Protein AF-A0A661VRA3-F1 (afdb_monomer)

Mean predicted aligned error: 10.15 Å

Secondary structure (DSSP, 8-state):
--STT-HHHHHHHHHHHHHH-HHHHHHHHHHHHHHHHHHHHHH-----SS-HHHHHHHHHHT--

Solvent-accessible surface area (backbone atoms only — not comparable to full-atom values): 3876 Å² total; per-residue (Å²): 139,89,79,86,74,60,65,65,58,53,54,49,31,53,55,37,26,76,75,65,36,62,70,58,13,53,53,53,48,51,56,52,51,50,53,50,53,51,49,32,68,75,65,73,49,77,86,58,96,55,61,56,71,62,52,50,53,54,53,60,65,71,73,112

pLDDT: mean 70.97, std 14.95, range [33.72, 89.81]

Structure (mmCIF, N/CA/C/O backbone):
data_AF-A0A661VRA3-F1
#
_entry.id   AF-A0A661VRA3-F1
#
loop_
_atom_site.group_PDB
_atom_site.id
_atom_site.type_symbol
_atom_site.label_atom_id
_atom_site.label_alt_id
_atom_site.label_comp_id
_atom_site.label_asym_id
_atom_site.label_entity_id
_atom_site.label_seq_id
_atom_site.pdbx_PDB_ins_code
_atom_site.Cartn_x
_atom_site.Cartn_y
_atom_site.Cartn_z
_atom_site.occupancy
_atom_site.B_iso_or_equiv
_atom_site.auth_seq_id
_atom_site.auth_comp_id
_atom_site.auth_asym_id
_atom_site.auth_atom_id
_atom_site.pdbx_PDB_model_num
ATOM 1 N N . MET A 1 1 ? 4.729 -17.101 -10.564 1.00 33.72 1 MET A N 1
ATOM 2 C CA . MET A 1 1 ? 3.691 -16.999 -9.508 1.00 33.72 1 MET A CA 1
ATOM 3 C C . MET A 1 1 ? 4.166 -16.046 -8.390 1.00 33.72 1 MET A C 1
ATOM 5 O O . MET A 1 1 ? 4.336 -16.461 -7.259 1.00 33.72 1 MET A O 1
ATOM 9 N N . ALA A 1 2 ? 4.443 -14.767 -8.693 1.00 37.16 2 ALA A N 1
ATOM 10 C CA . ALA A 1 2 ? 5.213 -13.869 -7.802 1.00 37.16 2 ALA A CA 1
ATOM 11 C C . ALA A 1 2 ? 4.375 -12.835 -7.016 1.00 37.16 2 ALA A C 1
ATOM 13 O O . ALA A 1 2 ? 4.914 -12.060 -6.235 1.00 37.16 2 ALA A O 1
ATOM 14 N N . VAL A 1 3 ? 3.054 -12.801 -7.221 1.00 45.91 3 VAL A N 1
ATOM 15 C CA . VAL A 1 3 ? 2.186 -11.709 -6.727 1.00 45.91 3 VAL A CA 1
ATOM 16 C C . VAL A 1 3 ? 1.379 -12.108 -5.480 1.00 45.91 3 VAL A C 1
ATOM 18 O O . VAL A 1 3 ? 0.777 -11.260 -4.830 1.00 45.91 3 VAL A O 1
ATOM 21 N N . ARG A 1 4 ? 1.350 -13.396 -5.109 1.00 46.38 4 ARG A N 1
ATOM 22 C CA . ARG A 1 4 ? 0.294 -13.922 -4.223 1.00 46.38 4 ARG A CA 1
ATOM 23 C C . ARG A 1 4 ? 0.531 -13.759 -2.714 1.00 46.38 4 ARG A C 1
ATOM 25 O O . ARG A 1 4 ? -0.437 -13.884 -1.982 1.00 46.38 4 ARG A O 1
ATOM 32 N N . HIS A 1 5 ? 1.731 -13.427 -2.227 1.00 50.81 5 HIS A N 1
ATOM 33 C CA . HIS A 1 5 ? 1.967 -13.298 -0.776 1.00 50.81 5 HIS A CA 1
ATOM 34 C C . HIS A 1 5 ? 3.058 -12.277 -0.412 1.00 50.81 5 HIS A C 1
ATOM 36 O O . HIS A 1 5 ? 4.031 -12.584 0.272 1.00 50.81 5 HIS A O 1
ATOM 42 N N . ASP A 1 6 ? 2.908 -11.018 -0.827 1.00 64.25 6 ASP A N 1
ATOM 43 C CA . ASP A 1 6 ? 3.754 -9.959 -0.267 1.00 64.25 6 ASP A CA 1
AT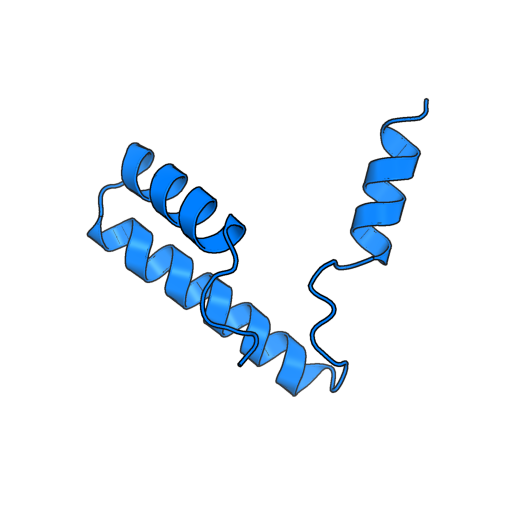OM 44 C C . ASP A 1 6 ? 3.262 -9.635 1.158 1.00 64.25 6 ASP A C 1
ATOM 46 O O . ASP A 1 6 ? 2.275 -8.916 1.353 1.00 64.25 6 ASP A O 1
ATOM 50 N N . GLY A 1 7 ? 3.928 -10.183 2.182 1.00 67.81 7 GLY A N 1
ATOM 51 C CA . GLY A 1 7 ? 3.570 -9.986 3.597 1.00 67.81 7 GLY A CA 1
ATOM 52 C C . GLY A 1 7 ? 3.442 -8.508 4.007 1.00 67.81 7 GLY A C 1
ATOM 53 O O . GLY A 1 7 ? 2.732 -8.174 4.956 1.00 67.81 7 GLY A O 1
ATOM 54 N N . ARG A 1 8 ? 4.035 -7.584 3.236 1.00 72.62 8 ARG A N 1
ATOM 55 C CA . ARG A 1 8 ? 3.881 -6.134 3.429 1.00 72.62 8 ARG A CA 1
ATOM 56 C C . ARG A 1 8 ? 2.480 -5.622 3.124 1.00 72.62 8 ARG A C 1
ATOM 58 O O . ARG A 1 8 ? 2.036 -4.680 3.783 1.00 72.62 8 ARG A O 1
ATOM 65 N N . MET A 1 9 ? 1.800 -6.174 2.119 1.00 73.19 9 MET A N 1
ATOM 66 C CA . MET A 1 9 ? 0.425 -5.772 1.805 1.00 73.19 9 MET A CA 1
ATOM 67 C C . MET A 1 9 ? -0.514 -6.201 2.926 1.00 73.19 9 MET A C 1
ATOM 69 O O . MET A 1 9 ? -1.347 -5.401 3.347 1.00 73.19 9 MET A O 1
ATOM 73 N N . ARG A 1 10 ? -0.294 -7.394 3.489 1.00 77.56 10 ARG A N 1
ATOM 74 C CA . ARG A 1 10 ? -1.030 -7.879 4.659 1.00 77.56 10 ARG A CA 1
ATOM 75 C C . ARG A 1 10 ? -0.777 -7.018 5.900 1.00 77.56 10 ARG A C 1
ATOM 77 O O . ARG A 1 10 ? -1.731 -6.552 6.510 1.00 77.56 10 ARG A O 1
ATOM 84 N N . ALA A 1 11 ? 0.477 -6.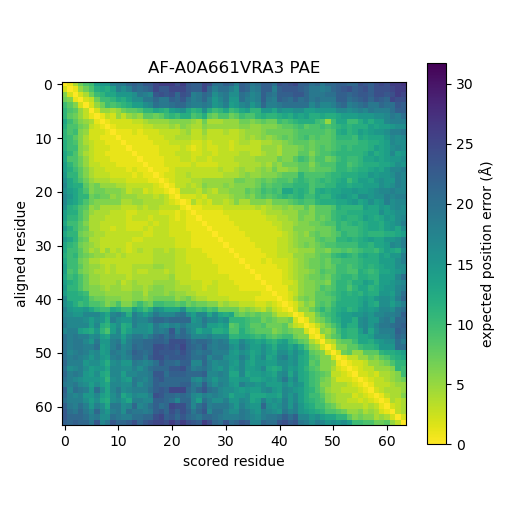687 6.209 1.00 82.44 11 ALA A N 1
ATOM 85 C CA . ALA A 1 11 ? 0.792 -5.786 7.324 1.00 82.44 11 ALA A CA 1
ATOM 86 C C . ALA A 1 11 ? 0.192 -4.375 7.137 1.00 82.44 11 ALA A C 1
ATOM 88 O O . ALA A 1 11 ? -0.212 -3.715 8.097 1.00 82.44 11 ALA A O 1
ATOM 89 N N . PHE A 1 12 ? 0.121 -3.889 5.892 1.00 80.75 12 PHE A N 1
ATO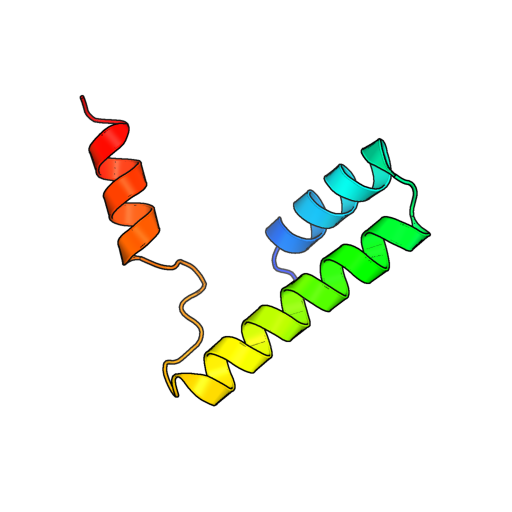M 90 C CA . PHE A 1 12 ? -0.535 -2.621 5.573 1.00 80.75 12 PHE A CA 1
ATOM 91 C C . PHE A 1 12 ? -2.053 -2.708 5.754 1.00 80.75 12 PHE A C 1
ATOM 93 O O . PHE A 1 12 ? -2.635 -1.819 6.374 1.00 80.75 12 PHE A O 1
ATOM 100 N N . TYR A 1 13 ? -2.670 -3.787 5.271 1.00 84.69 13 TYR A N 1
ATOM 101 C CA . TYR A 1 13 ? -4.084 -4.076 5.473 1.00 84.69 13 TYR A CA 1
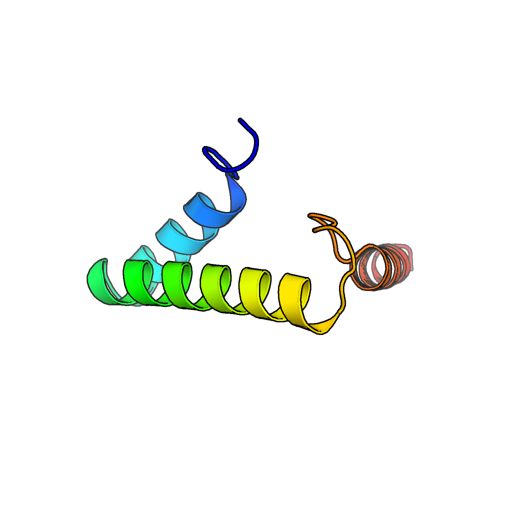ATOM 102 C C . TYR A 1 13 ? -4.434 -4.112 6.961 1.00 84.69 13 TYR A C 1
ATOM 104 O O . TYR A 1 13 ? -5.307 -3.369 7.394 1.00 84.69 13 TYR A O 1
ATOM 112 N N . GLU A 1 14 ? -3.709 -4.894 7.761 1.00 86.81 14 GLU A N 1
ATOM 113 C CA . GLU A 1 14 ? -3.947 -5.030 9.201 1.00 86.81 14 GLU A CA 1
ATOM 114 C C . GLU A 1 14 ? -3.797 -3.687 9.932 1.00 86.81 14 GLU A C 1
ATOM 116 O O . GLU A 1 14 ? -4.636 -3.330 10.761 1.00 86.81 14 GLU A O 1
ATOM 121 N N . ARG A 1 15 ? -2.802 -2.870 9.561 1.00 86.44 15 ARG A N 1
ATOM 122 C CA . ARG A 1 15 ? -2.616 -1.528 10.133 1.00 86.44 15 ARG A CA 1
ATOM 123 C C . ARG A 1 15 ? -3.775 -0.584 9.814 1.00 86.44 15 ARG A C 1
ATOM 125 O O . ARG A 1 15 ? -4.193 0.179 10.686 1.00 86.44 15 ARG A O 1
ATOM 132 N N . VAL A 1 16 ? -4.269 -0.596 8.574 1.00 86.62 16 VAL A N 1
ATOM 133 C CA . VAL 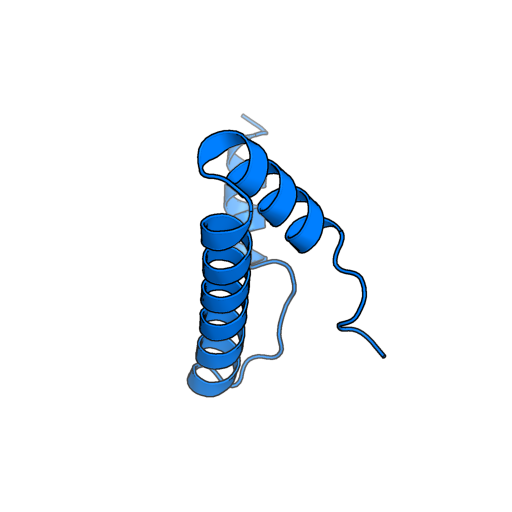A 1 16 ? -5.402 0.251 8.167 1.00 86.62 16 VAL A CA 1
ATOM 134 C C . VAL A 1 16 ? -6.701 -0.275 8.773 1.00 86.62 16 VAL A C 1
ATOM 136 O O . VAL A 1 16 ? -7.485 0.525 9.282 1.00 86.62 16 VAL A O 1
ATOM 139 N N . LYS A 1 17 ? -6.885 -1.599 8.820 1.00 88.44 17 LYS A N 1
ATOM 140 C CA . LYS A 1 17 ? -8.028 -2.265 9.454 1.00 88.44 17 LYS A CA 1
ATOM 141 C C . LYS A 1 17 ? -8.127 -1.874 10.924 1.00 88.44 17 LYS A C 1
ATOM 143 O O . LYS A 1 17 ? -9.190 -1.435 11.348 1.00 88.44 17 LYS A O 1
ATOM 148 N N . ARG A 1 18 ? -7.012 -1.915 11.665 1.00 87.25 18 ARG A N 1
ATOM 149 C CA . ARG A 1 18 ? -6.961 -1.517 13.082 1.00 87.25 18 ARG A CA 1
ATOM 150 C C . ARG A 1 18 ? -7.321 -0.045 13.317 1.00 87.25 18 ARG A C 1
ATOM 152 O O . ARG A 1 18 ? -7.795 0.291 14.389 1.00 87.25 18 ARG A O 1
ATOM 159 N N . ARG A 1 19 ? -7.080 0.843 12.344 1.00 86.38 19 ARG A N 1
ATOM 160 C CA . ARG A 1 19 ? -7.342 2.290 12.484 1.00 86.38 19 ARG A CA 1
ATOM 161 C C . ARG A 1 19 ? -8.697 2.746 11.943 1.00 86.38 19 ARG A C 1
ATOM 163 O O . ARG A 1 19 ? -9.203 3.759 12.403 1.00 86.38 19 ARG A O 1
ATOM 170 N N . ARG A 1 20 ? -9.219 2.106 10.893 1.00 83.31 20 ARG A N 1
ATOM 171 C CA . ARG A 1 20 ? -10.354 2.624 10.100 1.00 83.31 20 ARG A CA 1
ATOM 172 C C . ARG A 1 20 ? -11.415 1.574 9.749 1.00 83.31 20 ARG A C 1
ATOM 174 O O . ARG A 1 20 ? -12.382 1.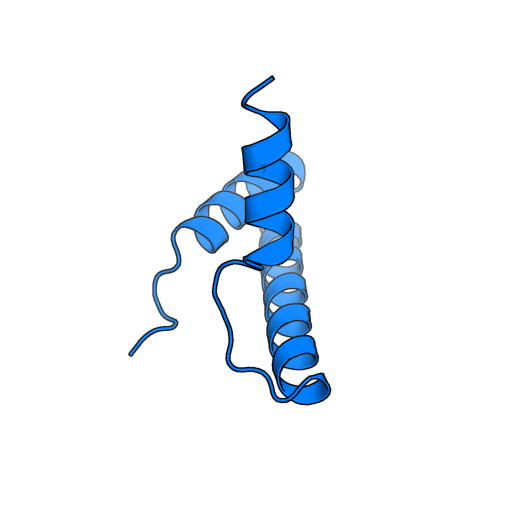918 9.073 1.00 83.31 20 ARG A O 1
ATOM 181 N N . GLY A 1 21 ? -11.245 0.324 10.179 1.00 86.06 21 GLY A N 1
ATOM 182 C CA . GLY A 1 21 ? -12.149 -0.782 9.865 1.00 86.06 21 GLY A CA 1
ATOM 183 C C . GLY A 1 21 ? -11.847 -1.482 8.534 1.00 86.06 21 GLY A C 1
ATOM 184 O O . GLY A 1 21 ? -11.096 -0.987 7.688 1.00 86.06 21 GLY A O 1
ATOM 185 N N . SER A 1 22 ? -12.429 -2.672 8.363 1.00 81.44 22 SER A N 1
ATOM 186 C CA . SER A 1 22 ? -12.113 -3.610 7.274 1.00 81.44 22 SER A CA 1
ATOM 187 C C . SER A 1 22 ? -12.409 -3.047 5.879 1.00 81.44 22 SER A C 1
ATOM 189 O O . SER A 1 22 ? -11.563 -3.156 4.996 1.00 81.44 22 SER A O 1
ATOM 191 N N . GLY A 1 23 ? -13.547 -2.371 5.679 1.00 83.88 23 GLY A N 1
ATOM 192 C CA . GLY A 1 23 ? -13.926 -1.833 4.362 1.00 83.88 23 GLY A CA 1
ATOM 193 C C . GLY A 1 23 ? -12.926 -0.802 3.826 1.00 83.88 23 GLY A C 1
ATOM 194 O O . GLY A 1 23 ? -12.416 -0.930 2.714 1.00 83.88 23 GLY A O 1
ATOM 195 N N . LYS A 1 24 ? -12.540 0.173 4.662 1.00 86.25 24 LYS A N 1
ATOM 196 C CA . LYS A 1 24 ? -11.534 1.190 4.303 1.00 86.25 24 LYS A CA 1
ATOM 197 C C . LYS A 1 24 ? -10.141 0.583 4.096 1.00 86.25 24 LYS A C 1
ATOM 199 O O . LYS A 1 24 ? -9.349 1.125 3.327 1.00 86.25 24 LYS A O 1
ATOM 204 N N . ALA A 1 25 ? -9.837 -0.540 4.749 1.00 86.12 25 ALA A N 1
ATOM 205 C CA . ALA A 1 25 ? -8.568 -1.239 4.585 1.00 86.12 25 ALA A CA 1
ATOM 206 C C . ALA A 1 25 ? -8.442 -1.934 3.224 1.00 86.12 25 ALA A C 1
ATOM 208 O O . ALA A 1 25 ? -7.386 -1.825 2.601 1.00 86.12 25 ALA A O 1
ATOM 209 N N . ILE A 1 26 ? -9.508 -2.573 2.732 1.00 86.94 26 ILE A N 1
ATOM 210 C CA . ILE A 1 26 ? -9.523 -3.207 1.403 1.00 86.94 26 ILE A CA 1
ATOM 211 C C . ILE A 1 26 ? -9.302 -2.149 0.318 1.00 86.94 26 ILE A C 1
ATOM 213 O O . ILE A 1 26 ? -8.392 -2.283 -0.500 1.00 86.94 26 ILE A O 1
ATOM 217 N N . VAL A 1 27 ? -10.060 -1.048 0.370 1.00 89.81 27 VAL A N 1
ATOM 218 C CA . VAL A 1 27 ? -9.935 0.059 -0.593 1.00 89.81 27 VAL A CA 1
ATOM 219 C C . VAL A 1 27 ? -8.534 0.672 -0.556 1.00 89.81 27 VAL A C 1
ATOM 221 O O . VAL A 1 27 ? -7.933 0.923 -1.599 1.00 89.81 27 VAL A O 1
ATOM 224 N N . ALA A 1 28 ? -7.958 0.865 0.634 1.00 87.81 28 ALA A N 1
ATOM 225 C CA . ALA A 1 28 ? -6.604 1.397 0.766 1.00 87.81 28 ALA A CA 1
ATOM 226 C C . ALA A 1 28 ? -5.540 0.475 0.148 1.00 87.81 28 ALA A C 1
ATOM 228 O O . ALA A 1 28 ? -4.584 0.964 -0.462 1.00 87.81 28 ALA A O 1
ATOM 229 N N . VAL A 1 29 ? -5.686 -0.845 0.298 1.00 87.19 29 VAL A N 1
ATOM 230 C CA . VAL A 1 29 ? -4.790 -1.833 -0.323 1.00 87.19 29 VAL A CA 1
ATOM 231 C C . VAL A 1 29 ? -4.957 -1.819 -1.841 1.00 87.19 29 VAL A C 1
ATOM 233 O O . VAL A 1 29 ? -3.957 -1.691 -2.546 1.00 87.19 29 VAL A O 1
ATOM 236 N N . ALA A 1 30 ? -6.193 -1.849 -2.345 1.00 87.25 30 ALA A N 1
ATOM 237 C CA . ALA A 1 30 ? -6.488 -1.807 -3.776 1.00 87.25 30 ALA A CA 1
ATOM 238 C C . ALA A 1 30 ? -5.93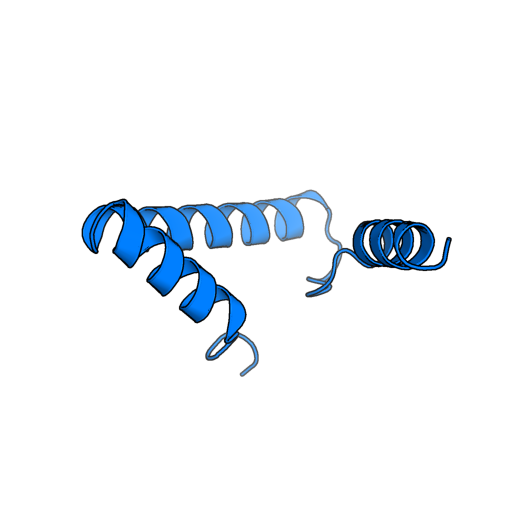1 -0.537 -4.442 1.00 87.25 30 ALA A C 1
ATOM 240 O O . ALA A 1 30 ? -5.191 -0.628 -5.420 1.00 87.25 30 ALA A O 1
ATOM 241 N N . CYS A 1 31 ? -6.161 0.644 -3.857 1.00 89.31 31 CYS A N 1
ATOM 242 C CA . CYS A 1 31 ? -5.590 1.907 -4.340 1.00 89.31 31 CYS A CA 1
ATOM 243 C C . CYS A 1 31 ? -4.055 1.889 -4.371 1.00 89.31 31 CYS A C 1
ATOM 245 O O . CYS A 1 31 ? -3.434 2.472 -5.261 1.00 89.31 31 CYS A O 1
ATOM 247 N N . LYS A 1 32 ? -3.416 1.226 -3.401 1.00 85.06 32 LYS A N 1
ATOM 248 C CA . LYS A 1 32 ? -1.956 1.085 -3.365 1.00 85.06 32 LYS A CA 1
ATOM 249 C C . LYS A 1 32 ? -1.450 0.175 -4.485 1.00 85.06 32 LYS A C 1
ATOM 251 O O . LYS A 1 32 ? -0.452 0.513 -5.117 1.00 85.06 32 LYS A O 1
ATOM 256 N N . MET A 1 33 ? -2.138 -0.937 -4.741 1.00 83.25 33 MET A N 1
ATOM 257 C CA . MET A 1 33 ? -1.829 -1.851 -5.847 1.00 83.25 33 MET A CA 1
ATOM 258 C C . MET A 1 33 ? -2.030 -1.168 -7.200 1.00 83.25 33 MET A C 1
ATOM 260 O O . MET A 1 33 ? -1.147 -1.229 -8.050 1.00 83.25 33 MET A O 1
ATOM 264 N N . LEU A 1 34 ? -3.124 -0.425 -7.365 1.00 87.75 34 LEU A N 1
ATOM 265 C CA . LEU A 1 34 ? -3.406 0.319 -8.588 1.00 87.75 34 LEU A CA 1
ATOM 266 C C . LEU A 1 34 ? -2.315 1.354 -8.888 1.00 87.75 34 LEU A C 1
ATOM 268 O O . LEU A 1 34 ? -1.839 1.436 -10.016 1.00 87.75 34 LEU A O 1
ATOM 272 N N . LYS A 1 35 ? -1.850 2.098 -7.874 1.00 84.81 35 LYS A N 1
ATOM 273 C CA . LYS A 1 35 ? -0.733 3.045 -8.038 1.00 84.81 35 LYS A CA 1
ATOM 274 C C . LYS A 1 35 ? 0.559 2.358 -8.466 1.00 84.81 35 LYS A C 1
ATOM 276 O O . LYS A 1 35 ? 1.292 2.929 -9.265 1.00 84.81 35 LYS A O 1
ATOM 281 N N . ILE A 1 36 ? 0.843 1.168 -7.937 1.00 79.19 36 ILE A N 1
ATOM 282 C CA . ILE A 1 36 ? 2.007 0.368 -8.338 1.00 79.19 36 ILE A CA 1
ATOM 283 C C . ILE A 1 36 ? 1.895 -0.009 -9.815 1.00 79.19 36 ILE A C 1
ATOM 285 O O . ILE A 1 36 ? 2.815 0.278 -10.574 1.00 79.19 36 ILE A O 1
ATOM 289 N N . ILE A 1 37 ? 0.759 -0.577 -10.223 1.00 80.38 37 ILE A N 1
ATOM 290 C CA . ILE A 1 37 ? 0.502 -0.995 -11.607 1.00 80.38 37 ILE A CA 1
ATOM 291 C C . ILE A 1 37 ? 0.608 0.203 -12.556 1.00 80.38 37 ILE A C 1
ATOM 293 O O . ILE A 1 37 ? 1.305 0.137 -13.563 1.00 80.38 37 ILE A O 1
ATOM 297 N N . TRP A 1 38 ? -0.011 1.329 -12.202 1.00 82.62 38 TRP A N 1
ATOM 298 C CA . TRP A 1 38 ? 0.072 2.563 -12.979 1.00 82.62 38 TRP A CA 1
ATOM 299 C C . TRP A 1 38 ? 1.511 3.074 -13.108 1.00 82.62 38 TRP A C 1
ATOM 301 O O . TRP A 1 38 ? 1.934 3.445 -14.199 1.00 82.62 38 TRP A O 1
ATOM 311 N N . PHE A 1 39 ? 2.292 3.055 -12.023 1.00 75.38 39 PHE A N 1
ATOM 312 C CA . PHE A 1 39 ? 3.703 3.443 -12.071 1.00 75.38 39 PHE A CA 1
ATOM 313 C C . PHE A 1 39 ? 4.535 2.501 -12.949 1.00 75.38 39 PHE A C 1
ATOM 315 O O . PHE A 1 39 ? 5.392 2.985 -13.684 1.00 75.38 39 PHE A O 1
ATOM 322 N N . MET A 1 40 ? 4.280 1.189 -12.894 1.00 71.44 40 MET A N 1
ATOM 323 C CA . MET A 1 40 ? 4.948 0.197 -13.747 1.00 71.44 40 MET A CA 1
ATOM 324 C C . MET A 1 40 ? 4.633 0.437 -15.224 1.00 71.44 40 MET A C 1
ATOM 326 O O . MET A 1 40 ? 5.540 0.487 -16.050 1.00 71.44 40 MET A O 1
ATOM 330 N N . LEU A 1 41 ? 3.355 0.655 -15.546 1.00 78.31 41 LEU A N 1
ATOM 331 C CA . LEU A 1 41 ? 2.904 0.935 -16.908 1.00 78.31 41 LEU A CA 1
ATOM 332 C C . LEU A 1 41 ? 3.475 2.256 -17.432 1.00 78.31 41 LEU A C 1
ATOM 334 O O . LEU A 1 41 ? 3.925 2.323 -18.572 1.00 78.31 41 LEU A O 1
ATOM 338 N N . LYS A 1 42 ? 3.500 3.303 -16.598 1.00 76.44 42 LYS A N 1
ATOM 339 C CA . LYS A 1 42 ? 3.919 4.642 -17.023 1.00 76.44 42 LYS A CA 1
ATOM 340 C C . LYS A 1 42 ? 5.436 4.818 -17.118 1.00 76.44 42 LYS A C 1
ATOM 342 O O . LYS A 1 42 ? 5.884 5.616 -17.934 1.00 76.44 42 LYS A O 1
ATOM 347 N N . ARG A 1 43 ? 6.230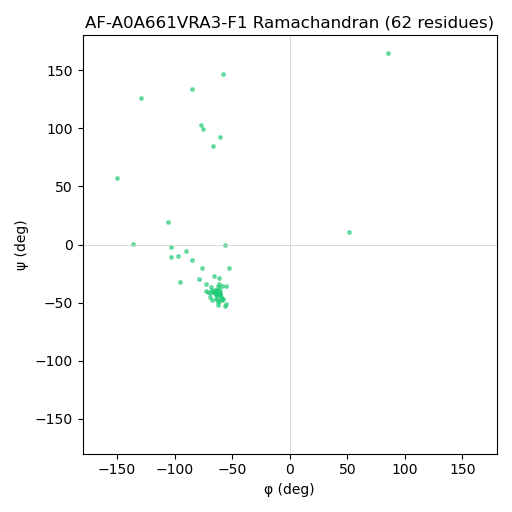 4.104 -16.309 1.00 69.44 43 ARG A N 1
ATOM 348 C CA . ARG A 1 43 ? 7.705 4.185 -16.351 1.00 69.44 43 ARG A CA 1
ATOM 349 C C . ARG A 1 43 ? 8.374 3.082 -17.171 1.00 69.44 43 ARG A C 1
ATOM 351 O O . ARG A 1 43 ? 9.575 3.192 -17.378 1.00 69.44 43 ARG A O 1
ATOM 358 N N . ARG A 1 44 ? 7.653 2.040 -17.620 1.00 62.84 44 ARG A N 1
ATOM 359 C CA . ARG A 1 44 ? 8.217 0.851 -18.309 1.00 62.84 44 ARG A CA 1
ATOM 360 C C . ARG A 1 44 ? 9.390 0.174 -17.565 1.00 62.84 44 ARG A C 1
ATOM 362 O O . ARG A 1 44 ? 10.038 -0.710 -18.113 1.00 62.84 44 ARG A O 1
ATOM 369 N N . GLU A 1 45 ? 9.645 0.542 -16.311 1.00 63.34 45 GLU A N 1
ATOM 370 C CA . GLU A 1 45 ? 10.625 -0.106 -15.444 1.00 63.34 45 GLU A CA 1
ATOM 371 C C . GLU A 1 45 ? 9.960 -1.315 -14.764 1.00 63.34 45 GLU A C 1
ATOM 373 O O . GLU A 1 45 ? 8.840 -1.188 -14.249 1.00 63.34 45 GLU A O 1
ATOM 378 N N . PRO A 1 46 ? 10.619 -2.488 -14.729 1.00 59.69 46 PRO A N 1
ATOM 379 C CA . PRO A 1 46 ? 10.101 -3.646 -14.014 1.00 59.69 46 PRO A CA 1
ATOM 380 C C . PRO A 1 46 ? 9.882 -3.300 -12.538 1.00 59.69 46 PRO A C 1
ATOM 382 O O . PRO A 1 46 ? 10.617 -2.500 -11.956 1.00 59.69 46 PRO A O 1
ATOM 385 N N . TYR A 1 47 ? 8.859 -3.901 -11.921 1.00 57.72 47 TYR A N 1
ATOM 386 C CA . TYR A 1 47 ? 8.549 -3.696 -10.505 1.00 57.72 47 TYR A CA 1
ATOM 387 C C . TYR A 1 47 ? 9.713 -4.133 -9.628 1.00 57.72 47 TYR A C 1
ATOM 389 O O . TYR A 1 47 ? 9.811 -5.282 -9.202 1.00 57.72 47 TYR A O 1
ATOM 397 N N . GLN A 1 48 ? 10.590 -3.192 -9.313 1.00 57.69 48 GLN A N 1
ATOM 398 C CA . GLN A 1 48 ? 11.564 -3.381 -8.266 1.00 57.69 48 GLN A CA 1
ATOM 399 C C . GLN A 1 48 ? 10.817 -3.196 -6.946 1.00 57.69 48 GLN A C 1
ATOM 401 O O . GLN A 1 48 ? 10.492 -2.081 -6.535 1.00 57.69 48 GLN A O 1
ATOM 406 N N . GLY A 1 49 ? 10.506 -4.310 -6.272 1.00 56.19 49 GLY A N 1
ATOM 407 C CA . GLY A 1 49 ? 9.790 -4.358 -4.984 1.00 56.19 49 GLY A CA 1
ATOM 408 C C . GLY A 1 49 ? 10.441 -3.548 -3.844 1.00 56.19 49 GLY A C 1
ATOM 409 O O . GLY A 1 49 ? 9.925 -3.491 -2.720 1.00 56.19 49 GLY A O 1
ATOM 410 N N . ARG A 1 50 ? 11.568 -2.891 -4.118 1.00 53.97 50 ARG A N 1
ATOM 411 C CA . ARG A 1 50 ? 12.142 -1.776 -3.375 1.00 53.97 50 ARG A CA 1
ATOM 412 C C . ARG A 1 50 ? 12.452 -0.676 -4.379 1.00 53.97 50 ARG A C 1
ATOM 414 O O . ARG A 1 50 ? 13.204 -0.889 -5.316 1.00 53.97 50 ARG A O 1
ATOM 421 N N . ASN A 1 51 ? 11.939 0.524 -4.130 1.00 56.09 51 ASN A N 1
ATOM 422 C CA . ASN A 1 51 ? 12.481 1.727 -4.747 1.00 56.09 51 ASN A CA 1
ATOM 423 C C . ASN A 1 51 ? 13.894 1.913 -4.162 1.00 56.09 51 ASN A C 1
ATOM 425 O O . ASN A 1 51 ? 14.061 2.549 -3.119 1.00 56.09 51 ASN A O 1
ATOM 429 N N . GLU A 1 52 ? 14.876 1.234 -4.754 1.00 52.06 52 GLU A N 1
ATOM 430 C CA . GLU A 1 52 ? 16.232 1.035 -4.234 1.00 52.06 52 GLU A CA 1
ATOM 431 C C . GLU A 1 52 ? 16.905 2.364 -3.917 1.00 52.06 52 GLU A C 1
ATOM 433 O O . GLU A 1 52 ? 17.545 2.507 -2.881 1.00 52.06 52 GLU A O 1
ATOM 438 N N . ARG A 1 53 ? 16.621 3.390 -4.728 1.00 56.28 53 ARG A N 1
ATOM 439 C CA . ARG A 1 53 ? 17.010 4.783 -4.485 1.00 56.28 53 ARG A CA 1
ATOM 440 C C . ARG A 1 53 ? 16.522 5.308 -3.133 1.00 56.28 53 ARG A C 1
ATOM 442 O O . ARG A 1 53 ? 17.320 5.823 -2.355 1.00 56.28 53 ARG A O 1
ATOM 449 N N . ARG A 1 54 ? 15.229 5.164 -2.815 1.00 54.66 54 ARG A N 1
ATOM 450 C CA . ARG A 1 54 ? 14.668 5.642 -1.534 1.00 54.66 54 ARG A CA 1
ATOM 451 C C . ARG A 1 54 ? 15.103 4.774 -0.357 1.00 54.66 54 ARG A C 1
ATOM 453 O O . ARG A 1 54 ? 15.300 5.306 0.731 1.00 54.66 54 ARG A O 1
ATOM 460 N N . TYR A 1 55 ? 15.268 3.466 -0.563 1.00 57.09 55 TYR A N 1
ATOM 461 C CA . TYR A 1 55 ? 15.799 2.572 0.467 1.00 57.09 55 TYR A CA 1
ATOM 462 C C . TYR A 1 55 ? 17.266 2.895 0.777 1.00 57.09 55 TYR A C 1
ATOM 464 O O . TYR A 1 55 ? 17.605 2.998 1.948 1.00 57.09 55 TYR A O 1
ATOM 472 N N . ARG A 1 56 ? 18.099 3.187 -0.236 1.00 52.16 56 ARG A N 1
ATOM 473 C CA . ARG A 1 56 ? 19.486 3.665 -0.069 1.00 52.16 56 ARG A CA 1
ATOM 474 C C . ARG A 1 56 ? 19.563 4.972 0.702 1.00 52.16 56 ARG A C 1
ATOM 476 O O . ARG A 1 56 ? 20.400 5.087 1.586 1.00 52.16 56 ARG A O 1
ATOM 483 N N . VAL A 1 57 ? 18.708 5.945 0.383 1.00 63.72 57 VAL A N 1
ATOM 484 C CA . VAL A 1 57 ? 18.663 7.225 1.114 1.00 63.72 57 VAL A CA 1
ATOM 485 C C . VAL A 1 57 ? 18.258 6.992 2.571 1.00 63.72 57 VAL A C 1
ATOM 487 O O . VAL A 1 57 ? 18.900 7.517 3.477 1.00 63.72 57 VAL A O 1
ATOM 490 N N . LYS A 1 58 ? 17.258 6.133 2.811 1.00 56.16 58 LYS A N 1
ATOM 491 C CA . LYS A 1 58 ? 16.832 5.768 4.166 1.00 56.16 58 LYS A CA 1
ATOM 492 C C . LYS A 1 58 ? 17.917 5.007 4.940 1.00 56.16 58 LYS A C 1
ATOM 494 O O . LYS A 1 58 ? 18.106 5.286 6.116 1.00 56.16 58 LYS A O 1
ATOM 499 N N . LEU A 1 59 ? 18.662 4.109 4.287 1.00 59.41 59 LEU A N 1
ATOM 500 C CA . LEU A 1 59 ? 19.800 3.400 4.886 1.00 59.41 59 LEU A CA 1
ATOM 501 C C . LEU A 1 59 ? 20.962 4.348 5.208 1.00 59.41 59 LEU A C 1
ATOM 503 O O . LEU A 1 59 ? 21.568 4.228 6.264 1.00 59.41 59 LEU A O 1
ATOM 507 N N . LYS A 1 60 ? 21.256 5.308 4.318 1.00 59.12 60 LYS A N 1
ATOM 508 C CA . LYS A 1 60 ? 22.288 6.335 4.542 1.00 59.12 60 LYS A CA 1
ATOM 509 C C . LYS A 1 60 ? 21.969 7.224 5.744 1.00 59.12 60 LYS A C 1
ATOM 511 O O . LYS A 1 60 ? 22.884 7.614 6.452 1.00 59.12 60 LYS A O 1
ATOM 516 N N . SER A 1 61 ? 20.692 7.523 5.978 1.00 60.97 61 SER A N 1
ATOM 517 C CA . SER A 1 61 ? 20.251 8.353 7.106 1.00 60.97 61 SER A CA 1
ATOM 518 C C . SER A 1 61 ? 20.267 7.631 8.457 1.00 60.97 61 SER A C 1
ATOM 520 O O . SER A 1 61 ? 20.245 8.301 9.478 1.00 60.97 61 SER A O 1
ATOM 522 N N . LEU A 1 62 ? 20.259 6.295 8.469 1.00 65.56 62 LEU A N 1
ATOM 523 C CA . LEU A 1 62 ? 20.281 5.466 9.684 1.00 65.56 62 LEU A CA 1
ATOM 524 C C . LEU A 1 62 ? 21.702 5.111 10.145 1.00 65.56 62 LEU A C 1
ATOM 526 O O . LEU A 1 62 ? 21.867 4.465 11.172 1.00 65.56 62 LEU A O 1
ATOM 530 N N . ARG A 1 63 ? 22.716 5.484 9.360 1.00 58.41 63 ARG A N 1
ATOM 531 C CA . ARG A 1 63 ? 24.129 5.156 9.585 1.00 58.41 63 ARG A CA 1
ATOM 532 C C . ARG A 1 63 ? 24.939 6.357 10.093 1.00 58.41 63 ARG A C 1
ATOM 534 O O . ARG A 1 63 ? 26.153 6.367 9.909 1.00 58.41 63 ARG A O 1
ATOM 541 N N . ARG A 1 64 ? 24.263 7.373 10.637 1.00 50.41 64 ARG A N 1
ATOM 542 C CA . ARG A 1 64 ? 24.848 8.624 11.126 1.00 50.41 64 ARG A CA 1
ATOM 543 C C . ARG A 1 64 ? 24.507 8.826 12.591 1.00 50.41 64 ARG A C 1
ATOM 545 O O . ARG A 1 64 ? 23.379 8.431 12.957 1.00 50.41 64 ARG A O 1
#

Sequence (64 aa):
MAVRHDGRMRAFYERVKRRRGSGKAIVAVACKMLKIIWFMLKRREPYQGRNERRYRVKLKSLRR

Foldseek 3Di:
DPPDPPVVLVVQLVVCCVVPNNVVSVVVSVVVVVVQVVCCVVVVDPPPVDPVVVVVVVVVVVVD

Nearest PDB structures (foldseek):
  6xrw-assembly2_C  TM=8.620E-01  e=2.246E+00  Pseudomonas aeruginosa
  8brt-assembly1_A  TM=7.929E-01  e=3.903E+00  Bacillu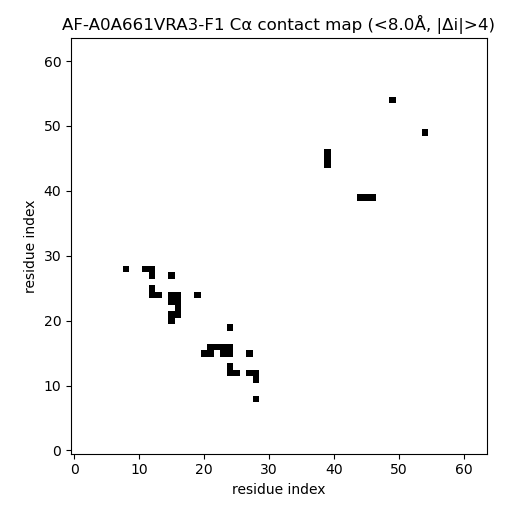s sp. FJAT-27231
  3kxe-assembly1_B  TM=7.191E-01  e=3.399E+00  Caulobacter vibrioides NA1000
  5wuj-assembly1_B  TM=7.795E-01  e=4.182E+00  Helicobacter pylori 26695
  8c24-assembly1_B  TM=8.103E-01  e=5.906E+00  Mycobacterium tuberculosis H37Rv

Radius of gyration: 14.31 Å; Cα contacts (8 Å, |Δi|>4): 21; chains: 1; bounding box: 39×26×31 Å